Protein AF-0000000084549493 (afdb_homodimer)

Solvent-accessible surface area (backbone atoms only — not comparable to full-atom values): 9930 Å² total; per-residue (Å²): 134,54,73,67,57,51,47,56,57,44,29,56,54,39,52,54,51,36,54,52,39,54,52,49,43,54,50,56,65,46,39,23,41,44,48,67,58,50,51,51,51,39,53,51,53,69,68,60,66,80,60,74,76,75,32,57,52,98,92,40,72,38,57,67,59,48,46,29,54,48,28,22,51,52,32,40,43,52,51,42,52,53,50,50,36,52,20,69,63,50,75,130,132,53,73,66,56,51,46,54,57,44,30,57,55,40,51,54,50,35,53,52,39,52,52,49,42,52,51,56,63,46,39,23,41,45,46,67,59,52,51,51,51,40,54,51,53,70,67,61,65,80,62,73,77,76,32,57,51,97,94,40,73,39,59,66,60,48,46,29,53,48,29,21,52,50,32,40,43,52,50,41,53,51,50,49,36,51,20,68,63,50,74,129

Foldseek 3Di:
DDPVVVVVVVVVVVVVVVVVVVVVVVVDVVPDDDLVNLVVQLVVLVVPDDDQVVQQDPVGGPPVVSVVVRVVSVVSNVVSVVVSCVNVVNDD/DDPVVVVVVVVVVVVVVVVVVVVVVVVDVVPDDDLVNLVVQLVVLVVPDDDQVVQQDPVGGPPVVSVVVRVVSVVSNVVSVVVSCVNVVNDD

Secondary structure (DSSP, 8-state):
--HHHHHHHHHHHHHHHHHHHHHHHHHHHHSEEEHHHHHHHHHHHHH----GGGGEETTEE-HHHHHHHHHHHHHHHHHHHHHHHHHTT---/--HHHHHHHHHHHHHHHHHHHHHHHHHHHHSEEEHHHHHHHHHHHHH----GGGGEETTEE-HHHHHHHHHHHHHHHHHHHHHHHHHTT---

Organism: NCBI:txid1508404

Structure (mmCIF, N/CA/C/O backbone):
data_AF-0000000084549493-model_v1
#
loop_
_entity.id
_entity.type
_entity.pdbx_description
1 polymer 'Uncharacterized protein'
#
loop_
_atom_site.group_PDB
_atom_site.id
_atom_site.type_symbol
_atom_site.label_atom_id
_atom_site.label_alt_id
_atom_site.label_comp_id
_atom_site.label_asym_id
_atom_site.label_entity_id
_atom_site.label_seq_id
_atom_site.pdbx_PDB_ins_code
_atom_site.Cartn_x
_atom_site.Cartn_y
_atom_site.Cartn_z
_atom_site.occupancy
_atom_site.B_iso_or_equiv
_atom_site.auth_seq_id
_atom_site.auth_comp_id
_atom_site.auth_asym_id
_atom_site.auth_atom_id
_atom_site.pdbx_PDB_model_num
ATOM 1 N N . MET A 1 1 ? -3.24 39.656 32.5 1 78.38 1 MET A N 1
ATOM 2 C CA . MET A 1 1 ? -2.912 39.531 31.078 1 78.38 1 MET A CA 1
ATOM 3 C C . MET A 1 1 ? -4.09 39.969 30.219 1 78.38 1 MET A C 1
ATOM 5 O O . MET A 1 1 ? -5.227 39.562 30.453 1 78.38 1 MET A O 1
ATOM 9 N N . THR A 1 2 ? -3.785 40.938 29.297 1 89.62 2 THR A N 1
ATOM 10 C CA . THR A 1 2 ? -4.832 41.438 28.422 1 89.62 2 THR A CA 1
ATOM 11 C C . THR A 1 2 ? -5.113 40.438 27.297 1 89.62 2 THR A C 1
ATOM 13 O O . THR A 1 2 ? -4.367 39.469 27.125 1 89.62 2 THR A O 1
ATOM 16 N N . LYS A 1 3 ? -6.219 40.531 26.703 1 86.81 3 LYS A N 1
ATOM 17 C CA . LYS A 1 3 ? -6.574 39.719 25.562 1 86.81 3 LYS A CA 1
ATOM 18 C C . LYS A 1 3 ? -5.504 39.781 24.484 1 86.81 3 LYS A C 1
ATOM 20 O O . LYS A 1 3 ? -5.176 38.75 23.859 1 86.81 3 LYS A O 1
ATOM 25 N N . GLU A 1 4 ? -4.992 40.938 24.25 1 87 4 GLU A N 1
ATOM 26 C CA . GLU A 1 4 ? -3.959 41.156 23.234 1 87 4 GLU A CA 1
ATOM 27 C C . GLU A 1 4 ? -2.678 40.406 23.594 1 87 4 GLU A C 1
ATOM 29 O O . GLU A 1 4 ? -2.062 39.781 22.734 1 87 4 GLU A O 1
ATOM 34 N N . GLN A 1 5 ? -2.287 40.438 24.844 1 86.12 5 GLN A N 1
ATOM 35 C CA . GLN A 1 5 ? -1.11 39.719 25.312 1 86.12 5 GLN A CA 1
ATOM 36 C C . GLN A 1 5 ? -1.279 38.219 25.141 1 86.12 5 GLN A C 1
ATOM 38 O O . GLN A 1 5 ? -0.328 37.5 24.797 1 86.12 5 GLN A O 1
ATOM 43 N N . ILE A 1 6 ? -2.447 37.719 25.375 1 87.5 6 ILE A N 1
ATOM 44 C CA . ILE A 1 6 ? -2.756 36.312 25.219 1 87.5 6 ILE A CA 1
ATOM 45 C C . ILE A 1 6 ? -2.611 35.906 23.75 1 87.5 6 ILE A C 1
ATOM 47 O O . ILE A 1 6 ? -2.025 34.875 23.438 1 87.5 6 ILE A O 1
ATOM 51 N N . ILE A 1 7 ? -3.076 36.75 22.859 1 90.31 7 ILE A N 1
ATOM 52 C CA . ILE A 1 7 ? -3.023 36.469 21.422 1 90.31 7 ILE A CA 1
ATOM 53 C C . ILE A 1 7 ? -1.569 36.469 20.953 1 90.31 7 ILE A C 1
ATOM 55 O O . ILE A 1 7 ? -1.178 35.625 20.141 1 90.31 7 ILE A O 1
ATOM 59 N N . ILE A 1 8 ? -0.845 37.344 21.469 1 86.69 8 ILE A N 1
ATOM 60 C CA . ILE A 1 8 ? 0.554 37.438 21.078 1 86.69 8 ILE A CA 1
ATOM 61 C C . ILE A 1 8 ? 1.307 36.188 21.5 1 86.69 8 ILE A C 1
ATOM 63 O O . ILE A 1 8 ? 2.098 35.625 20.734 1 86.69 8 ILE A O 1
ATOM 67 N N . ARG A 1 9 ? 1.091 35.75 22.703 1 86.06 9 ARG A N 1
ATOM 68 C CA . ARG A 1 9 ? 1.723 34.5 23.188 1 86.06 9 ARG A CA 1
ATOM 69 C C . ARG A 1 9 ? 1.243 33.312 22.406 1 86.06 9 ARG A C 1
ATOM 71 O O . ARG A 1 9 ? 2.037 32.406 22.078 1 86.06 9 ARG A O 1
ATOM 78 N N . ASP A 1 10 ? -0.01 33.344 22.047 1 91.19 10 ASP A N 1
ATOM 79 C CA . ASP A 1 10 ? -0.601 32.219 21.328 1 91.19 10 ASP A CA 1
ATOM 80 C C . ASP A 1 10 ? -0.111 32.156 19.891 1 91.19 10 ASP A C 1
ATOM 82 O O . ASP A 1 10 ? -0.039 31.078 19.297 1 91.19 10 ASP A O 1
ATOM 86 N N . HIS A 1 11 ? 0.184 33.312 19.406 1 91.06 11 HIS A N 1
ATOM 87 C CA . HIS A 1 11 ? 0.664 33.406 18.016 1 91.06 11 HIS A CA 1
ATOM 88 C C . HIS A 1 11 ? 1.938 32.562 17.844 1 91.06 11 HIS A C 1
ATOM 90 O O . HIS A 1 11 ? 2.07 31.828 16.875 1 91.06 11 HIS A O 1
ATOM 96 N N . LYS A 1 12 ? 2.818 32.812 18.781 1 86.75 12 LYS A N 1
ATOM 97 C CA . LYS A 1 12 ? 4.062 32.031 18.719 1 86.75 12 LYS A CA 1
ATOM 98 C C . LYS A 1 12 ? 3.787 30.547 18.797 1 86.75 12 LYS A C 1
ATOM 100 O O . LYS A 1 12 ? 4.344 29.766 18.016 1 86.75 12 LYS A O 1
ATOM 105 N N . PHE A 1 13 ? 2.992 30.188 19.734 1 90.44 13 PHE A N 1
ATOM 106 C CA . PHE A 1 13 ? 2.615 28.781 19.922 1 90.44 13 PHE A CA 1
ATOM 107 C C . PHE A 1 13 ? 1.99 28.219 18.656 1 90.44 13 PHE A C 1
ATOM 109 O O . PHE A 1 13 ? 2.361 27.125 18.219 1 90.44 13 PHE A O 1
ATOM 116 N N . LYS A 1 14 ? 1.129 28.953 18.031 1 91.5 14 LYS A N 1
ATOM 117 C CA . LYS A 1 14 ? 0.45 28.516 16.812 1 91.5 14 LYS A CA 1
ATOM 118 C C . LYS A 1 14 ? 1.43 28.406 15.641 1 91.5 14 LYS A C 1
ATOM 120 O O . LYS A 1 14 ? 1.331 27.484 14.828 1 91.5 14 LYS A O 1
ATOM 125 N N . SER A 1 15 ? 2.314 29.312 15.625 1 90.81 15 SER A N 1
ATOM 126 C CA . SER A 1 15 ? 3.338 29.266 14.586 1 90.81 15 SER A CA 1
ATOM 127 C C . SER A 1 15 ? 4.168 28 14.688 1 90.81 15 SER A C 1
ATOM 129 O O . SER A 1 15 ? 4.418 27.328 13.672 1 90.81 15 SER A O 1
ATOM 131 N N . ASP A 1 16 ? 4.504 27.562 15.852 1 92.38 16 ASP A N 1
ATOM 132 C CA . ASP A 1 16 ? 5.289 26.359 16.078 1 92.38 16 ASP A CA 1
ATOM 133 C C . ASP A 1 16 ? 4.484 25.109 15.742 1 92.38 16 ASP A C 1
ATOM 135 O O . ASP A 1 16 ? 5 24.188 15.109 1 92.38 16 ASP A O 1
ATOM 139 N N . LYS A 1 17 ? 3.281 25.188 16.156 1 94.19 17 LYS A N 1
ATOM 140 C CA . LYS A 1 17 ? 2.412 24.047 15.883 1 94.19 17 LYS A CA 1
ATOM 141 C C . LY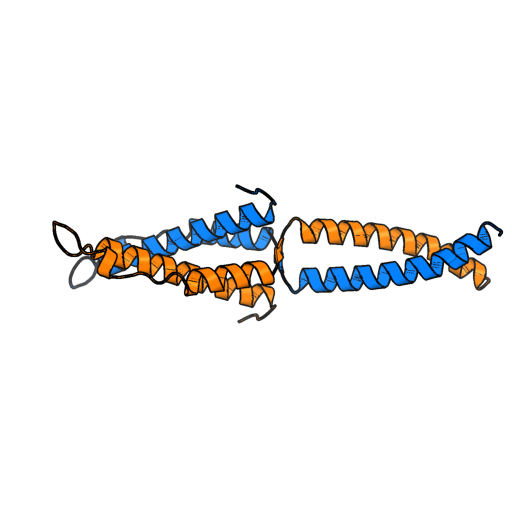S A 1 17 ? 2.176 23.875 14.383 1 94.19 17 LYS A C 1
ATOM 143 O O . LYS A 1 17 ? 2.131 22.766 13.875 1 94.19 17 LYS A O 1
ATOM 148 N N . LEU A 1 18 ? 2.023 24.953 13.703 1 95.31 18 LEU A N 1
ATOM 149 C CA . LEU A 1 18 ? 1.812 24.906 12.266 1 95.31 18 LEU A CA 1
ATOM 150 C C . LEU A 1 18 ? 3.04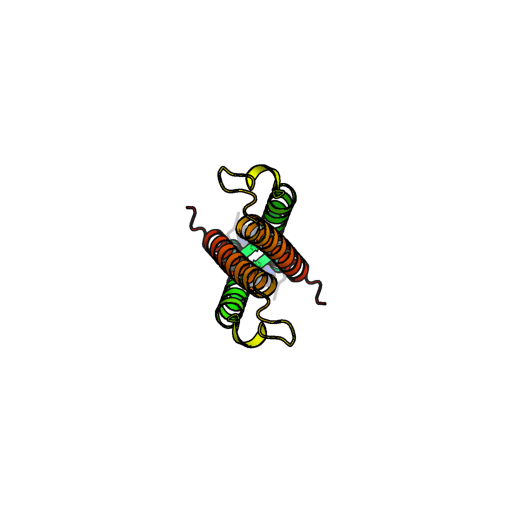7 24.375 11.547 1 95.31 18 LEU A C 1
ATOM 152 O O . LEU A 1 18 ? 2.934 23.562 10.625 1 95.31 18 LEU A O 1
ATOM 156 N N . LYS A 1 19 ? 4.18 24.781 11.953 1 94.94 19 LYS A N 1
ATOM 157 C CA . LYS A 1 19 ? 5.422 24.281 11.375 1 94.94 19 LYS A CA 1
ATOM 158 C C . LYS A 1 19 ? 5.531 22.766 11.547 1 94.94 19 LYS A C 1
ATOM 160 O O . LYS A 1 19 ? 5.855 22.047 10.602 1 94.94 19 LYS A O 1
ATOM 165 N N . LYS A 1 20 ? 5.195 22.234 12.703 1 95.44 20 LYS A N 1
ATOM 166 C CA . LYS A 1 20 ? 5.242 20.812 12.984 1 95.44 20 LYS A CA 1
ATOM 167 C C . LYS A 1 20 ? 4.219 20.047 12.141 1 95.44 20 LYS A C 1
ATOM 169 O O . LYS A 1 20 ? 4.52 18.984 11.609 1 95.44 20 LYS A O 1
ATOM 174 N N . ALA A 1 21 ? 3.084 20.656 12.008 1 96 21 ALA A N 1
ATOM 175 C CA . ALA A 1 21 ? 2.027 20.031 11.219 1 96 21 ALA A CA 1
ATOM 176 C C . ALA A 1 21 ? 2.434 19.922 9.75 1 96 21 ALA A C 1
ATOM 178 O O . ALA A 1 21 ? 2.203 18.891 9.109 1 96 21 ALA A O 1
ATOM 179 N N . LYS A 1 22 ? 3.035 20.938 9.258 1 94.25 22 LYS A N 1
ATOM 180 C CA . LYS A 1 22 ? 3.486 20.922 7.871 1 94.25 22 LYS A CA 1
ATOM 181 C C . LYS A 1 22 ? 4.551 19.859 7.645 1 94.25 22 LYS A C 1
ATOM 183 O O . LYS A 1 22 ? 4.547 19.172 6.617 1 94.25 22 LYS A O 1
ATOM 188 N N . ARG A 1 23 ? 5.41 19.703 8.602 1 94.31 23 ARG A N 1
ATOM 189 C CA . ARG A 1 23 ? 6.43 18.656 8.516 1 94.31 23 ARG A CA 1
ATOM 190 C C . ARG A 1 23 ? 5.801 17.266 8.531 1 94.31 23 ARG A C 1
ATOM 192 O O . ARG A 1 23 ? 6.207 16.391 7.766 1 94.31 23 ARG A O 1
ATOM 199 N N . GLU A 1 24 ? 4.824 17.188 9.398 1 92.31 24 GLU A N 1
ATOM 200 C CA . GLU A 1 24 ? 4.125 15.906 9.508 1 92.31 24 GLU A CA 1
ATOM 201 C C . GLU A 1 24 ? 3.391 15.562 8.211 1 92.31 24 GLU A C 1
ATOM 203 O O . GLU A 1 24 ? 3.43 14.422 7.754 1 92.31 24 GLU A O 1
ATOM 208 N N . ILE A 1 25 ? 2.797 16.5 7.637 1 90.81 25 ILE A N 1
ATOM 209 C CA . ILE A 1 25 ? 2.092 16.328 6.371 1 90.81 25 ILE A CA 1
ATOM 210 C C . ILE A 1 25 ? 3.078 15.883 5.293 1 90.81 25 ILE A C 1
ATOM 212 O O . ILE A 1 25 ? 2.812 14.938 4.547 1 90.81 25 ILE A O 1
ATOM 216 N N . LYS A 1 26 ? 4.211 16.5 5.254 1 88.88 26 LYS A N 1
ATOM 217 C CA . LYS A 1 26 ? 5.234 16.141 4.273 1 88.88 26 LYS A CA 1
ATOM 218 C C . LYS A 1 26 ? 5.711 14.711 4.469 1 88.88 26 LYS A C 1
ATOM 220 O O . LYS A 1 26 ? 5.863 13.961 3.5 1 88.88 26 LYS A O 1
ATOM 225 N N . ARG A 1 27 ? 5.887 14.297 5.672 1 86.25 27 ARG A N 1
ATOM 226 C CA . ARG A 1 27 ? 6.332 12.945 5.996 1 86.25 27 ARG A CA 1
ATOM 227 C C . ARG A 1 27 ? 5.293 11.914 5.574 1 86.25 27 ARG A C 1
ATOM 229 O O . ARG A 1 27 ? 5.629 10.906 4.945 1 86.25 27 ARG A O 1
ATOM 236 N N . LEU A 1 28 ? 4.043 12.227 5.859 1 84.5 28 LEU A N 1
ATOM 237 C CA . LEU A 1 28 ? 2.955 11.305 5.555 1 84.5 28 LEU A CA 1
ATOM 238 C C . LEU A 1 28 ? 2.771 11.156 4.047 1 84.5 28 LEU A C 1
ATOM 240 O O . LEU A 1 28 ? 2.43 10.078 3.559 1 84.5 28 LEU A O 1
ATOM 244 N N . ARG A 1 29 ? 3.068 12.195 3.346 1 82.25 29 ARG A N 1
ATOM 245 C CA . ARG A 1 29 ? 2.922 12.156 1.895 1 82.25 29 ARG A CA 1
ATOM 246 C C . ARG A 1 29 ? 4.055 11.367 1.251 1 82.25 29 ARG A C 1
ATOM 248 O O . ARG A 1 29 ? 3.875 10.773 0.182 1 82.25 29 ARG A O 1
ATOM 255 N N . LYS A 1 30 ? 5.203 11.328 1.831 1 83.25 30 LYS A N 1
ATOM 256 C CA . LYS A 1 30 ? 6.355 10.656 1.24 1 83.25 30 LYS A CA 1
ATOM 257 C C . LYS A 1 30 ? 6.461 9.211 1.732 1 83.25 30 LYS A C 1
ATOM 259 O O . LYS A 1 30 ? 7.031 8.359 1.051 1 83.25 30 LYS A O 1
ATOM 264 N N . GLY A 1 31 ? 5.828 8.812 2.703 1 82.5 31 GLY A N 1
ATOM 265 C CA . GLY A 1 31 ? 6.062 7.52 3.316 1 82.5 31 GLY A CA 1
ATOM 266 C C . GLY A 1 31 ? 4.816 6.652 3.373 1 82.5 31 GLY A C 1
ATOM 267 O O . GLY A 1 31 ? 4.656 5.852 4.297 1 82.5 31 GLY A O 1
ATOM 268 N N . ALA A 1 32 ? 4.004 6.891 2.293 1 87.75 32 ALA A N 1
ATOM 269 C CA . ALA A 1 32 ? 2.764 6.121 2.346 1 87.75 32 ALA A CA 1
ATOM 270 C C . ALA A 1 32 ? 2.186 5.91 0.949 1 87.75 32 ALA A C 1
ATOM 272 O O . ALA A 1 32 ? 2.549 6.621 0.008 1 87.75 32 ALA A O 1
ATOM 273 N N . ILE A 1 33 ? 1.423 4.934 0.832 1 90.94 33 ILE A N 1
ATOM 274 C CA . ILE A 1 33 ? 0.603 4.73 -0.357 1 90.94 33 ILE A CA 1
ATOM 275 C C . ILE A 1 33 ? -0.856 5.051 -0.04 1 90.94 33 ILE A C 1
ATOM 277 O O . ILE A 1 33 ? -1.412 4.543 0.936 1 90.94 33 ILE A O 1
ATOM 281 N N . ASN A 1 34 ? -1.351 5.977 -0.853 1 88.31 34 ASN A N 1
ATOM 282 C CA . ASN A 1 34 ? -2.73 6.375 -0.595 1 88.31 34 ASN A CA 1
ATOM 283 C C . ASN A 1 34 ? -3.723 5.336 -1.108 1 88.31 34 ASN A C 1
ATOM 285 O O . ASN A 1 34 ? -3.408 4.57 -2.021 1 88.31 34 ASN A O 1
ATOM 289 N N . LEU A 1 35 ? -4.875 5.336 -0.546 1 90.31 35 LEU A N 1
ATOM 290 C CA . LEU A 1 35 ? -5.953 4.406 -0.863 1 90.31 35 LEU A CA 1
AT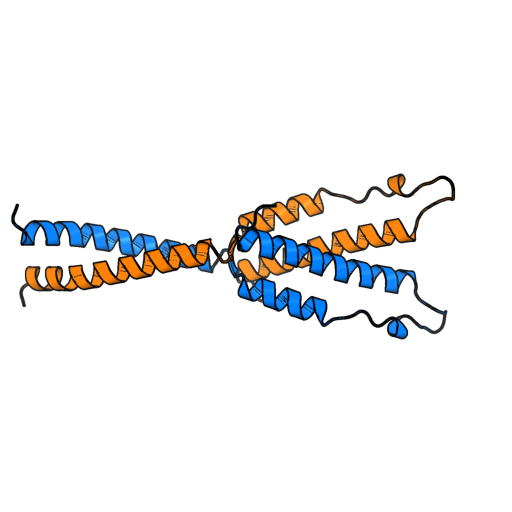OM 291 C C . LEU A 1 35 ? -6.285 4.445 -2.352 1 90.31 35 LEU A C 1
ATOM 293 O O . LEU A 1 35 ? -6.531 3.404 -2.965 1 90.31 35 LEU A O 1
ATOM 297 N N . GLY A 1 36 ? -6.289 5.633 -2.91 1 89.75 36 GLY A N 1
ATOM 298 C CA . GLY A 1 36 ? -6.605 5.758 -4.324 1 89.75 36 GLY A CA 1
ATOM 299 C C . GLY A 1 36 ? -5.656 4.984 -5.219 1 89.75 36 GLY A C 1
ATOM 300 O O . GLY A 1 36 ? -6.078 4.379 -6.207 1 89.75 36 GLY A O 1
ATOM 301 N N . VAL A 1 37 ? -4.387 4.992 -4.867 1 90.56 37 VAL A N 1
ATOM 302 C CA . VAL A 1 37 ? -3.377 4.273 -5.641 1 90.56 37 VAL A CA 1
ATOM 303 C C . VAL A 1 37 ? -3.619 2.77 -5.535 1 90.56 37 VAL A C 1
ATOM 305 O O . VAL A 1 37 ? -3.555 2.053 -6.539 1 90.56 37 VAL A O 1
ATOM 308 N N . LEU A 1 38 ? -3.855 2.322 -4.332 1 95.06 38 LEU A N 1
ATOM 309 C CA . LEU A 1 38 ? -4.145 0.91 -4.109 1 95.06 38 LEU A CA 1
ATOM 310 C C . LEU A 1 38 ? -5.379 0.477 -4.895 1 95.06 38 LEU A C 1
ATOM 312 O O . LEU A 1 38 ? -5.371 -0.576 -5.535 1 95.06 38 LEU A O 1
ATOM 316 N N . GLU A 1 39 ? -6.41 1.283 -4.863 1 95.88 39 GLU A N 1
ATOM 317 C CA . GLU A 1 39 ? -7.652 0.974 -5.562 1 95.88 39 GLU A CA 1
ATOM 318 C C . GLU A 1 39 ? -7.441 0.952 -7.074 1 95.88 39 GLU A C 1
ATOM 320 O O . GLU A 1 39 ? -8 0.103 -7.773 1 95.88 39 GLU A O 1
ATOM 325 N N . ASP A 1 40 ? -6.684 1.856 -7.57 1 95.88 40 ASP A N 1
ATOM 326 C CA . ASP A 1 40 ? -6.355 1.869 -8.992 1 95.88 40 ASP A CA 1
ATOM 327 C C . ASP A 1 40 ? -5.574 0.618 -9.391 1 95.88 40 ASP A C 1
ATOM 329 O O . ASP A 1 40 ? -5.832 0.022 -10.438 1 95.88 40 ASP A O 1
ATOM 333 N N . SER A 1 41 ? -4.59 0.211 -8.617 1 95.81 41 SER A N 1
ATOM 334 C CA . SER A 1 41 ? -3.824 -1.007 -8.859 1 95.81 41 SER A CA 1
ATOM 335 C C . SER A 1 41 ? -4.73 -2.232 -8.891 1 95.81 41 SER A C 1
ATOM 337 O O . SER A 1 41 ? -4.59 -3.09 -9.766 1 95.81 41 SER A O 1
ATOM 339 N N . LEU A 1 42 ? -5.648 -2.279 -7.926 1 97.88 42 LEU A N 1
ATOM 340 C CA . LEU A 1 42 ? -6.586 -3.398 -7.871 1 97.88 42 LEU A CA 1
ATOM 341 C C . LEU A 1 42 ? -7.438 -3.461 -9.133 1 97.88 42 LEU A C 1
ATOM 343 O O . LEU A 1 42 ? -7.641 -4.539 -9.695 1 97.88 42 LEU A O 1
ATOM 347 N N . ARG A 1 43 ? -7.961 -2.346 -9.547 1 97.75 43 ARG A N 1
ATOM 348 C CA . ARG A 1 43 ? -8.758 -2.287 -10.766 1 97.75 43 ARG A CA 1
ATOM 349 C C . ARG A 1 43 ? -7.969 -2.801 -11.969 1 97.75 43 ARG A C 1
ATOM 351 O O . ARG A 1 43 ? -8.492 -3.559 -12.781 1 97.75 43 ARG A O 1
ATOM 358 N N . ARG A 1 44 ? -6.719 -2.402 -12.078 1 96.56 44 ARG A N 1
ATOM 359 C CA . ARG A 1 44 ? -5.863 -2.832 -13.18 1 96.56 44 ARG A CA 1
ATOM 360 C C . ARG A 1 44 ? -5.641 -4.34 -13.141 1 96.56 44 ARG A C 1
A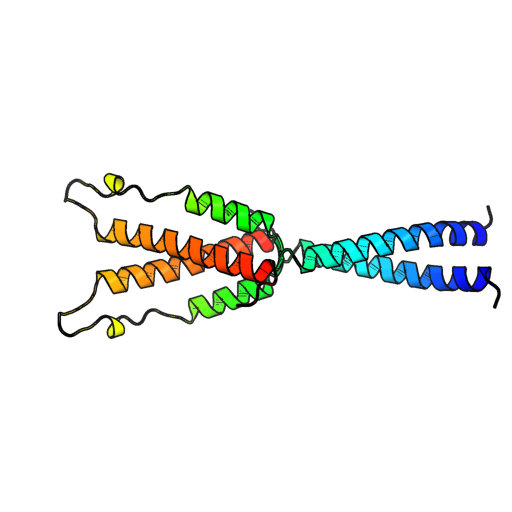TOM 362 O O . ARG A 1 44 ? -5.727 -5.012 -14.172 1 96.56 44 ARG A O 1
ATOM 369 N N . GLU A 1 45 ? -5.34 -4.816 -11.906 1 97 45 GLU A N 1
ATOM 370 C CA . GLU A 1 45 ? -5.121 -6.25 -11.773 1 97 45 GLU A CA 1
ATOM 371 C C . GLU A 1 45 ? -6.371 -7.039 -12.164 1 97 45 GLU A C 1
ATOM 373 O O . GLU A 1 45 ? -6.277 -8.07 -12.828 1 97 45 GLU A O 1
ATOM 378 N N . ARG A 1 46 ? -7.531 -6.598 -11.758 1 97.5 46 ARG A N 1
ATOM 379 C CA . ARG A 1 46 ? -8.781 -7.281 -12.047 1 97.5 46 ARG A CA 1
ATOM 380 C C . ARG A 1 46 ? -9.086 -7.262 -13.539 1 97.5 46 ARG A C 1
ATOM 382 O O . ARG A 1 46 ? -9.68 -8.203 -14.07 1 97.5 46 ARG A O 1
ATOM 389 N N . ALA A 1 47 ? -8.656 -6.234 -14.188 1 96.19 47 ALA A N 1
ATOM 390 C CA . ALA A 1 47 ? -8.914 -6.078 -15.617 1 96.19 47 ALA A CA 1
ATOM 391 C C . ALA A 1 47 ? -7.977 -6.961 -16.438 1 96.19 47 ALA A C 1
ATOM 393 O O . ALA A 1 47 ? -8.289 -7.316 -17.578 1 96.19 47 ALA A O 1
ATOM 394 N N . ASN A 1 48 ? -6.781 -7.242 -15.836 1 92.62 48 ASN A N 1
ATOM 395 C CA . ASN A 1 48 ? -5.777 -8.031 -16.547 1 92.62 48 ASN A CA 1
ATOM 396 C C . ASN A 1 48 ? -6.02 -9.523 -16.391 1 92.62 48 ASN A C 1
ATOM 398 O O . ASN A 1 48 ? -5.234 -10.219 -15.734 1 92.62 48 ASN A O 1
ATOM 402 N N . LYS A 1 49 ? -7.02 -10.023 -17.109 1 93.44 49 LYS A N 1
ATOM 403 C CA . LYS A 1 49 ? -7.363 -11.438 -17.031 1 93.44 49 LYS A CA 1
ATOM 404 C C . LYS A 1 49 ? -6.359 -12.289 -17.797 1 93.44 49 LYS A C 1
ATOM 406 O O . LYS A 1 49 ? -5.84 -11.859 -18.828 1 93.44 49 LYS A O 1
ATOM 411 N N . VAL A 1 50 ? -6.133 -13.406 -17.188 1 94.38 50 VAL A N 1
ATOM 412 C CA . VAL A 1 50 ? -5.285 -14.367 -17.891 1 94.38 50 VAL A CA 1
ATOM 413 C C . VAL A 1 50 ? -6.078 -15.031 -19.016 1 94.38 50 VAL A C 1
ATOM 415 O O . VAL A 1 50 ? -7.125 -15.633 -18.766 1 94.38 50 VAL A O 1
ATOM 418 N N . ASP A 1 51 ? -5.527 -14.844 -20.234 1 94 51 ASP A N 1
ATOM 419 C CA . ASP A 1 51 ? -6.141 -15.484 -21.391 1 94 51 ASP A CA 1
ATOM 420 C C . ASP A 1 51 ? -5.555 -16.875 -21.625 1 94 51 ASP A C 1
ATOM 422 O O . ASP A 1 51 ? -4.422 -17.016 -22.094 1 94 51 ASP A O 1
ATOM 426 N N . GLY A 1 52 ? -6.316 -17.875 -21.359 1 91.44 52 GLY A N 1
ATOM 427 C CA . GLY A 1 52 ? -5.871 -19.25 -21.5 1 91.44 52 GLY A CA 1
ATOM 428 C C . GLY A 1 52 ? -5.391 -19.594 -22.891 1 91.44 52 GLY A C 1
ATOM 429 O O . GLY A 1 52 ? -4.602 -20.516 -23.078 1 91.44 52 GLY A O 1
ATOM 430 N N . ARG A 1 53 ? -5.871 -18.859 -23.969 1 92.38 53 ARG A N 1
ATOM 431 C CA . ARG A 1 53 ? -5.52 -19.125 -25.359 1 92.38 53 ARG A CA 1
ATOM 432 C C . ARG A 1 53 ? -4.043 -18.844 -25.609 1 92.38 53 ARG A C 1
ATOM 434 O O . ARG A 1 53 ? -3.453 -19.406 -26.547 1 92.38 53 ARG A O 1
ATOM 441 N N . MET A 1 54 ? -3.461 -18.031 -24.656 1 92.81 54 MET A N 1
ATOM 442 C CA . MET A 1 54 ? -2.072 -17.609 -24.844 1 92.81 54 MET A CA 1
ATOM 443 C C . MET A 1 54 ? -1.112 -18.719 -24.406 1 92.81 54 MET A C 1
ATOM 445 O O . MET A 1 54 ? 0.097 -18.609 -24.625 1 92.81 54 MET A O 1
ATOM 449 N N . TYR A 1 55 ? -1.692 -19.844 -23.922 1 94.25 55 TYR A N 1
ATOM 450 C CA . TYR A 1 55 ? -0.835 -20.875 -23.359 1 94.25 55 TYR A CA 1
ATOM 451 C C . TYR A 1 55 ? -0.824 -22.109 -24.266 1 94.25 55 TYR A C 1
ATOM 453 O O . TYR A 1 55 ? -0.262 -23.141 -23.891 1 94.25 55 TYR A O 1
ATOM 461 N N . TYR A 1 56 ? -1.461 -21.891 -25.406 1 92.88 56 TYR A N 1
ATOM 462 C CA . TYR A 1 56 ? -1.353 -22.922 -26.438 1 92.88 56 TYR A CA 1
ATOM 463 C C . TYR A 1 56 ? -0.15 -22.672 -27.328 1 92.88 56 TYR A C 1
ATOM 465 O O . TYR A 1 56 ? 0.049 -21.547 -27.812 1 92.88 56 TYR A O 1
ATOM 473 N N . GLY A 1 57 ? 0.765 -23.719 -27.375 1 86.81 57 GLY A N 1
ATOM 474 C CA . GLY A 1 57 ? 1.927 -23.578 -28.234 1 86.81 57 GLY A CA 1
ATOM 475 C C . GLY A 1 57 ? 2.162 -24.797 -29.109 1 86.81 57 GLY A C 1
ATOM 476 O O . GLY A 1 57 ? 1.274 -25.641 -29.266 1 86.81 57 GLY A O 1
ATOM 477 N N . GLN A 1 58 ? 3.305 -24.719 -29.734 1 90.38 58 GLN A N 1
ATOM 478 C CA . GLN A 1 58 ? 3.699 -25.75 -30.688 1 90.38 58 GLN A CA 1
ATOM 479 C C . GLN A 1 58 ? 3.695 -27.141 -30.031 1 90.38 58 GLN A C 1
ATOM 481 O O . GLN A 1 58 ? 3.367 -28.141 -30.688 1 90.38 58 GLN A O 1
ATOM 486 N N . TYR A 1 59 ? 4.066 -27.234 -28.766 1 91.19 59 TYR A N 1
ATOM 487 C CA . TYR A 1 59 ? 4.219 -28.516 -28.062 1 91.19 59 TYR A CA 1
ATOM 488 C C . TYR A 1 59 ? 3.018 -28.781 -27.172 1 91.19 59 TYR A C 1
ATOM 490 O O . TYR A 1 59 ? 3.084 -29.641 -26.281 1 91.19 59 TYR A O 1
ATOM 498 N N . GLY A 1 60 ? 1.927 -28.016 -27.297 1 91.75 60 GLY A N 1
ATOM 499 C CA . GLY A 1 60 ? 0.723 -28.234 -26.516 1 91.75 60 GLY A CA 1
ATOM 500 C C . GLY A 1 60 ? 0.423 -27.125 -25.547 1 91.75 60 GLY A C 1
ATOM 501 O O . GLY A 1 60 ? 0.919 -26 -25.703 1 91.75 60 GLY A O 1
ATOM 502 N N . TYR A 1 61 ? -0.462 -27.516 -24.688 1 93.06 61 TYR A N 1
ATOM 503 C CA . TYR A 1 61 ? -0.912 -26.547 -23.703 1 93.06 61 TYR A CA 1
ATOM 504 C C . TYR A 1 61 ? 0.074 -26.453 -22.547 1 93.06 61 TYR A C 1
ATOM 506 O O . TYR A 1 61 ? 0.47 -27.469 -21.969 1 93.06 61 TYR A O 1
ATOM 514 N N . ASP A 1 62 ? 0.577 -25.203 -22.219 1 93.94 62 ASP A N 1
ATOM 515 C CA . ASP A 1 62 ? 1.45 -24.953 -21.078 1 93.94 62 ASP A CA 1
ATOM 516 C C . ASP A 1 62 ? 0.641 -24.781 -19.797 1 93.94 62 ASP A C 1
ATOM 518 O O . ASP A 1 62 ? 0.447 -23.672 -19.312 1 93.94 62 ASP A O 1
ATOM 522 N N . ASP A 1 63 ? 0.291 -25.891 -19.266 1 92.31 63 ASP A N 1
ATOM 523 C CA . ASP A 1 63 ? -0.54 -25.891 -18.062 1 92.31 63 ASP A CA 1
ATOM 524 C C . ASP A 1 63 ? 0.161 -25.188 -16.906 1 92.31 63 ASP A C 1
ATOM 526 O O . ASP A 1 63 ? -0.461 -24.422 -16.188 1 92.31 63 ASP A O 1
ATOM 530 N N . ASN A 1 64 ? 1.413 -25.5 -16.844 1 92.69 64 ASN A N 1
ATOM 531 C CA . ASN A 1 64 ? 2.174 -24.922 -15.742 1 92.69 64 ASN A CA 1
ATOM 532 C C . ASN A 1 64 ? 2.248 -23.391 -15.859 1 92.69 64 ASN A C 1
ATOM 534 O O . ASN A 1 64 ? 2.105 -22.688 -14.867 1 92.69 64 ASN A O 1
ATOM 538 N N . GLY A 1 65 ? 2.467 -22.938 -17.078 1 95.12 65 GLY A N 1
ATOM 539 C CA . GLY A 1 65 ? 2.486 -21.5 -17.297 1 95.12 65 GLY A CA 1
ATOM 540 C C . GLY A 1 65 ? 1.167 -20.828 -16.984 1 95.12 65 GLY A C 1
ATOM 541 O O . GLY A 1 65 ? 1.143 -19.766 -16.344 1 95.12 65 GLY A O 1
ATOM 542 N N . TYR A 1 66 ? 0.116 -21.469 -17.469 1 95.88 66 TYR A N 1
ATOM 543 C CA . TYR A 1 66 ? -1.216 -20.938 -17.203 1 95.88 66 TYR A CA 1
ATOM 544 C C . TYR A 1 66 ? -1.506 -20.891 -15.711 1 95.88 66 TYR A C 1
ATOM 546 O O . TYR A 1 66 ? -1.964 -19.875 -15.188 1 95.88 66 TYR A O 1
ATOM 554 N N . ILE A 1 67 ? -1.221 -21.938 -14.992 1 95 67 ILE A N 1
ATOM 555 C CA . ILE A 1 67 ? -1.462 -22.047 -13.562 1 95 67 ILE A CA 1
ATOM 556 C C . ILE A 1 67 ? -0.669 -20.969 -12.82 1 95 67 ILE A C 1
ATOM 558 O O . ILE A 1 67 ? -1.194 -20.312 -11.914 1 95 67 ILE A O 1
ATOM 562 N N . ARG A 1 68 ? 0.494 -20.781 -13.227 1 97 68 ARG A N 1
ATOM 563 C CA . ARG A 1 68 ? 1.367 -19.797 -12.602 1 97 68 ARG A CA 1
ATOM 564 C C . ARG A 1 68 ? 0.805 -18.375 -12.758 1 97 68 ARG A C 1
ATOM 566 O O . ARG A 1 68 ? 0.7 -17.641 -11.781 1 97 68 ARG A O 1
ATOM 573 N N . ASP A 1 69 ? 0.459 -18.078 -13.891 1 96.75 69 ASP A N 1
ATOM 574 C CA . ASP A 1 69 ? 0.005 -16.719 -14.156 1 96.75 69 ASP A CA 1
ATOM 575 C C . ASP A 1 69 ? -1.337 -16.438 -13.477 1 96.75 69 ASP A C 1
ATOM 577 O O . ASP A 1 69 ? -1.574 -15.344 -12.977 1 96.75 69 ASP A O 1
ATOM 581 N N . GLU A 1 70 ? -2.178 -17.438 -13.508 1 96.75 70 GLU A N 1
ATOM 582 C CA . GLU A 1 70 ? -3.451 -17.297 -12.805 1 96.75 70 GLU A CA 1
ATOM 583 C C . GLU A 1 70 ? -3.238 -17.125 -11.305 1 96.75 70 GLU A C 1
ATOM 585 O O . GLU A 1 70 ? -3.855 -16.266 -10.68 1 96.75 70 GLU A O 1
ATOM 590 N N . ALA A 1 71 ? -2.416 -17.906 -10.773 1 97.38 71 ALA A N 1
ATOM 591 C CA . ALA A 1 71 ? -2.111 -17.812 -9.352 1 97.38 71 ALA A CA 1
ATOM 592 C C . ALA A 1 71 ? -1.504 -16.469 -8.992 1 97.38 71 ALA A C 1
ATOM 594 O O . ALA A 1 71 ? -1.832 -15.883 -7.957 1 97.38 71 ALA A O 1
ATOM 595 N N . ARG A 1 72 ? -0.61 -16.016 -9.805 1 98.12 72 ARG A N 1
ATOM 596 C CA . ARG A 1 72 ? 0.019 -14.711 -9.594 1 98.12 72 ARG A CA 1
ATOM 597 C C . ARG A 1 72 ? -1.021 -13.602 -9.562 1 98.12 72 ARG A C 1
ATOM 599 O O . ARG A 1 72 ? -1.023 -12.773 -8.648 1 98.12 72 ARG A O 1
ATOM 606 N N . ARG A 1 73 ? -1.82 -13.625 -10.523 1 97.81 73 ARG A N 1
ATOM 607 C CA . ARG A 1 73 ? -2.865 -12.609 -10.602 1 97.81 73 ARG A CA 1
ATOM 608 C C . ARG A 1 73 ? -3.764 -12.648 -9.375 1 97.81 73 ARG A C 1
ATOM 610 O O . ARG A 1 73 ? -4.047 -11.609 -8.773 1 97.81 73 ARG A O 1
ATOM 617 N N . GLU A 1 74 ? -4.211 -13.781 -9.047 1 97.75 74 GLU A N 1
ATOM 618 C CA . GLU A 1 74 ? -5.102 -13.945 -7.902 1 97.75 74 GLU A CA 1
ATOM 619 C C . GLU A 1 74 ? -4.434 -13.469 -6.613 1 97.75 74 GLU A C 1
ATOM 621 O O . GLU A 1 74 ? -5.062 -12.789 -5.801 1 97.75 74 GLU A O 1
ATOM 626 N N . ALA A 1 75 ? -3.232 -13.812 -6.449 1 98 75 ALA A N 1
ATOM 627 C CA . ALA A 1 75 ? -2.494 -13.43 -5.246 1 98 75 ALA A CA 1
ATOM 628 C C . ALA A 1 75 ? -2.34 -11.914 -5.148 1 98 75 ALA A C 1
ATOM 630 O O . ALA A 1 75 ? -2.455 -11.344 -4.062 1 98 75 ALA A O 1
ATOM 631 N N . ARG A 1 76 ? -2.057 -11.297 -6.293 1 98.19 76 ARG A N 1
ATOM 632 C CA . ARG A 1 76 ? -1.919 -9.844 -6.316 1 98.19 76 ARG A CA 1
ATOM 633 C C . ARG A 1 76 ? -3.238 -9.164 -5.969 1 98.19 76 ARG A C 1
ATOM 635 O O . ARG A 1 76 ? -3.262 -8.203 -5.199 1 98.19 76 ARG A O 1
ATOM 642 N N . ILE A 1 77 ? -4.289 -9.695 -6.449 1 98.5 77 ILE A N 1
ATOM 643 C CA . ILE A 1 77 ? -5.617 -9.164 -6.152 1 98.5 77 ILE A CA 1
ATOM 644 C C . ILE A 1 77 ? -5.91 -9.312 -4.66 1 98.5 77 ILE A C 1
ATOM 646 O O . ILE A 1 77 ? -6.312 -8.352 -4 1 98.5 77 ILE A O 1
ATOM 650 N N . GLU A 1 78 ? -5.711 -10.461 -4.145 1 98.12 78 GLU A N 1
ATOM 651 C CA . GLU A 1 78 ? -5.957 -10.734 -2.73 1 98.12 78 GLU A CA 1
ATOM 652 C C . GLU A 1 78 ? -5.145 -9.797 -1.841 1 98.12 78 GLU A C 1
ATOM 654 O O . GLU A 1 78 ? -5.676 -9.234 -0.877 1 98.12 78 GLU A O 1
ATOM 659 N N . LEU A 1 79 ? -3.875 -9.656 -2.148 1 97.94 79 LEU A N 1
ATOM 660 C CA . LEU A 1 79 ? -3.014 -8.789 -1.347 1 97.94 79 LEU A CA 1
ATOM 661 C C . LEU A 1 79 ? -3.494 -7.348 -1.398 1 97.94 79 LEU A C 1
ATOM 663 O O . LEU A 1 79 ? -3.553 -6.668 -0.368 1 97.94 79 LEU A O 1
ATOM 667 N N . LEU A 1 80 ? -3.824 -6.867 -2.568 1 97.75 80 LEU A N 1
ATOM 668 C CA . LEU A 1 80 ? -4.312 -5.5 -2.715 1 97.75 80 LEU A CA 1
ATOM 669 C C . LEU A 1 80 ? -5.605 -5.297 -1.931 1 97.75 80 LEU A C 1
ATOM 671 O O . LEU A 1 80 ? -5.797 -4.258 -1.298 1 97.75 80 LEU A O 1
ATOM 675 N N . GLU A 1 81 ? -6.465 -6.219 -1.979 1 97.38 81 GLU A N 1
ATOM 676 C CA . GLU A 1 81 ? -7.699 -6.133 -1.204 1 97.38 81 GLU A CA 1
ATOM 677 C C . GLU A 1 81 ? -7.406 -6.066 0.292 1 97.38 81 GLU A C 1
ATOM 679 O O . GLU A 1 81 ? -8.023 -5.285 1.018 1 97.38 81 GLU A O 1
ATOM 684 N N . ASP A 1 82 ? -6.496 -6.871 0.794 1 95.38 82 ASP A N 1
ATOM 685 C CA . ASP A 1 82 ? -6.102 -6.852 2.199 1 95.38 82 ASP A CA 1
ATOM 686 C C . ASP A 1 82 ? -5.531 -5.492 2.592 1 95.38 82 ASP A C 1
ATOM 688 O O . ASP A 1 82 ? -5.891 -4.941 3.633 1 95.38 82 ASP A O 1
ATOM 692 N N . LEU A 1 83 ? -4.664 -5.016 1.749 1 95 83 LEU A N 1
ATOM 693 C CA . LEU A 1 83 ? -4.047 -3.723 2.029 1 95 83 LEU A CA 1
ATOM 694 C C . LEU A 1 83 ? -5.094 -2.615 2.043 1 95 83 LEU A C 1
ATOM 696 O O . LEU A 1 83 ? -5.039 -1.712 2.881 1 95 83 LEU A O 1
ATOM 700 N N . ILE A 1 84 ? -6.059 -2.598 1.188 1 94.5 84 ILE A N 1
ATOM 701 C CA . ILE A 1 84 ? -7.133 -1.612 1.112 1 94.5 84 ILE A CA 1
ATOM 702 C C . ILE A 1 84 ? -7.992 -1.688 2.373 1 94.5 84 ILE A C 1
ATOM 704 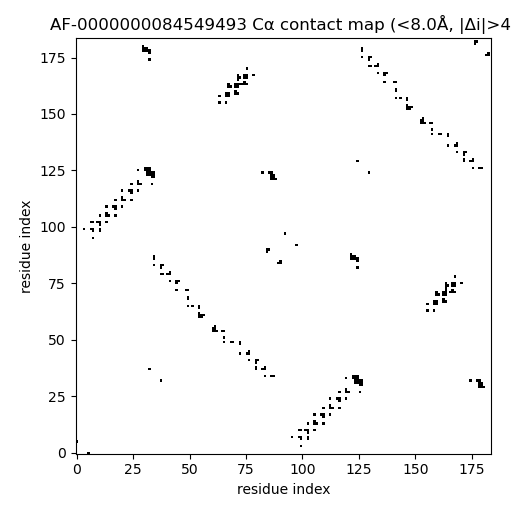O O . ILE A 1 84 ? -8.359 -0.658 2.945 1 94.5 84 ILE A O 1
ATOM 708 N N . ARG A 1 85 ? -8.25 -2.91 2.787 1 92.62 85 ARG A N 1
ATOM 709 C CA . ARG A 1 85 ? -9.008 -3.088 4.02 1 92.62 85 ARG A CA 1
ATOM 710 C C . ARG A 1 85 ? -8.266 -2.492 5.211 1 92.62 85 ARG A C 1
ATOM 712 O O . ARG A 1 85 ? -8.867 -1.81 6.047 1 92.62 85 ARG A O 1
ATOM 719 N N . GLU A 1 86 ? -6.988 -2.738 5.25 1 88.62 86 GLU A N 1
ATOM 720 C CA . GLU A 1 86 ? -6.16 -2.186 6.32 1 88.62 86 GLU A CA 1
ATOM 721 C C . GLU A 1 86 ? -6.152 -0.661 6.277 1 88.62 86 GLU A C 1
ATOM 723 O O . GLU A 1 86 ? -6.281 -0.004 7.312 1 88.62 86 GLU A O 1
ATOM 728 N N . ALA A 1 87 ? -5.965 -0.134 5.086 1 87.94 87 ALA A N 1
ATOM 729 C CA . ALA A 1 87 ? -5.914 1.315 4.918 1 87.94 87 ALA A CA 1
ATOM 730 C C . ALA A 1 87 ? -7.23 1.962 5.344 1 87.94 87 ALA A C 1
ATOM 732 O O . ALA A 1 87 ? -7.242 3.088 5.848 1 87.94 87 ALA A O 1
ATOM 733 N N . LYS A 1 88 ? -8.312 1.283 5.137 1 86.88 88 LYS A N 1
ATOM 734 C CA . LYS A 1 88 ? -9.633 1.795 5.488 1 86.88 88 LYS A CA 1
ATOM 735 C C . LYS A 1 88 ? -9.922 1.587 6.973 1 86.88 88 LYS A C 1
ATOM 737 O O . LYS A 1 88 ? -10.914 2.1 7.492 1 86.88 88 LYS A O 1
ATOM 742 N N . GLY A 1 89 ? -8.883 1.002 7.676 1 76.69 89 GLY A N 1
ATOM 743 C CA . GLY A 1 89 ? -9.07 0.741 9.094 1 76.69 89 GLY A CA 1
ATOM 744 C C . GLY A 1 89 ? -10.016 -0.416 9.367 1 76.69 89 GLY A C 1
ATOM 745 O O . GLY A 1 89 ? -10.664 -0.462 10.414 1 76.69 89 GLY A O 1
ATOM 746 N N . MET A 1 90 ? -10.352 -1.15 8.367 1 55.94 90 MET A N 1
ATOM 747 C CA . MET A 1 90 ? -11.258 -2.283 8.562 1 55.94 90 MET A CA 1
ATOM 748 C C . MET A 1 90 ? -10.508 -3.482 9.141 1 55.94 90 MET A C 1
ATOM 750 O O . MET A 1 90 ? -9.477 -3.887 8.602 1 55.94 90 MET A O 1
ATOM 754 N N . LYS A 1 91 ? -10.281 -3.486 10.383 1 49.59 91 LYS A N 1
ATOM 755 C CA . LYS A 1 91 ? -9.703 -4.652 11.047 1 49.59 91 LYS A CA 1
ATOM 756 C C . LYS A 1 91 ? -10.57 -5.891 10.828 1 49.59 91 LYS A C 1
ATOM 758 O O . LYS A 1 91 ? -11.797 -5.801 10.789 1 49.59 91 LYS A O 1
ATOM 763 N N . TYR A 1 92 ? -10.031 -6.949 10.227 1 41.47 92 TYR A N 1
ATOM 764 C CA . TYR A 1 92 ? -10.766 -8.203 10.352 1 41.47 92 TYR A CA 1
ATOM 765 C C . TYR A 1 92 ? -10.773 -8.688 11.797 1 41.47 92 TYR A C 1
ATOM 767 O O . TYR A 1 92 ? -9.852 -8.406 12.562 1 41.47 92 TYR A O 1
ATOM 775 N N . MET B 1 1 ? 0.447 50.281 10.438 1 78.31 1 MET B N 1
ATOM 776 C CA . MET B 1 1 ? 0.168 49.094 11.234 1 78.31 1 MET B CA 1
ATOM 777 C C . MET B 1 1 ? 1.346 48.75 12.141 1 78.31 1 MET B C 1
ATOM 779 O O . MET B 1 1 ? 2.494 48.75 11.695 1 78.31 1 MET B O 1
ATOM 783 N N . THR B 1 2 ? 1.022 48.625 13.453 1 89.56 2 THR B N 1
ATOM 784 C CA . THR B 1 2 ? 2.064 48.312 14.422 1 89.56 2 THR B CA 1
ATOM 785 C C . THR B 1 2 ? 2.43 46.844 14.352 1 89.56 2 THR B C 1
ATOM 787 O O . THR B 1 2 ? 1.742 46.031 13.695 1 89.56 2 THR B O 1
ATOM 790 N N . LYS B 1 3 ? 3.557 46.5 14.867 1 87.31 3 LYS B N 1
ATOM 791 C CA . LYS B 1 3 ? 3.982 45.125 14.938 1 87.31 3 LYS B CA 1
ATOM 792 C C . LYS B 1 3 ? 2.941 44.25 15.656 1 87.31 3 LYS B C 1
ATOM 794 O O . LYS B 1 3 ? 2.686 43.125 15.25 1 87.31 3 LYS B O 1
ATOM 799 N N . GLU B 1 4 ? 2.381 44.781 16.703 1 87 4 GLU B N 1
ATOM 800 C CA . GLU B 1 4 ? 1.364 44.062 17.484 1 87 4 GLU B CA 1
ATOM 801 C C . GLU B 1 4 ? 0.114 43.812 16.656 1 87 4 GLU B C 1
ATOM 803 O O . GLU B 1 4 ? -0.443 42.719 16.703 1 87 4 GLU B O 1
ATOM 808 N N . GLN B 1 5 ? -0.333 44.781 15.891 1 86.06 5 GLN B N 1
ATOM 809 C CA . GLN B 1 5 ? -1.484 44.625 15.008 1 86.06 5 GLN B CA 1
ATOM 810 C C . GLN B 1 5 ? -1.23 43.562 13.945 1 86.06 5 GLN B C 1
ATOM 812 O O . GLN B 1 5 ? -2.133 42.812 13.602 1 86.06 5 GLN B O 1
ATOM 817 N N . ILE B 1 6 ? -0.045 43.531 13.43 1 87.88 6 ILE B N 1
ATOM 818 C CA . ILE B 1 6 ? 0.343 42.531 12.43 1 87.88 6 ILE B CA 1
ATOM 819 C C . ILE B 1 6 ? 0.263 41.125 13.039 1 87.88 6 ILE B C 1
ATOM 821 O O . ILE B 1 6 ? -0.255 40.188 12.414 1 87.88 6 ILE B O 1
ATOM 825 N N . ILE B 1 7 ? 0.705 40.969 14.258 1 90.06 7 ILE B N 1
ATOM 826 C CA . ILE B 1 7 ? 0.708 39.688 14.953 1 90.06 7 ILE B CA 1
ATOM 827 C C . ILE B 1 7 ? -0.729 39.219 15.211 1 90.06 7 ILE B C 1
ATOM 829 O O . ILE B 1 7 ? -1.055 38.062 15.047 1 90.06 7 ILE B O 1
ATOM 833 N N . ILE B 1 8 ? -1.514 40.125 15.562 1 86.38 8 ILE B N 1
ATOM 834 C CA . ILE B 1 8 ? -2.904 39.812 15.859 1 86.38 8 ILE B CA 1
ATOM 835 C C . ILE B 1 8 ? -3.604 39.312 14.594 1 86.38 8 ILE B C 1
ATOM 837 O O . ILE B 1 8 ? -4.34 38.344 14.633 1 86.38 8 ILE B O 1
ATOM 841 N N . ARG B 1 9 ? -3.393 40 13.492 1 86.12 9 ARG B N 1
ATOM 842 C CA . ARG B 1 9 ? -3.973 39.562 12.227 1 86.12 9 ARG B CA 1
ATOM 843 C C . ARG B 1 9 ? -3.406 38.219 11.789 1 86.12 9 ARG B C 1
ATOM 845 O O . ARG B 1 9 ? -4.145 37.344 11.305 1 86.12 9 ARG B O 1
ATOM 852 N N . ASP B 1 10 ? -2.16 38.031 12.055 1 91.44 10 ASP B N 1
ATOM 853 C CA . ASP B 1 10 ? -1.487 36.812 11.648 1 91.44 10 ASP B CA 1
ATOM 854 C C . ASP B 1 10 ? -1.938 35.625 12.5 1 91.44 10 ASP B C 1
ATOM 856 O O . ASP B 1 10 ? -1.953 34.469 12.039 1 91.44 10 ASP B O 1
ATOM 860 N N . HIS B 1 11 ? -2.277 35.938 13.711 1 91.38 11 HIS B N 1
ATOM 861 C CA . HIS B 1 11 ? -2.727 34.906 14.617 1 91.38 11 HIS B CA 1
ATOM 862 C C . HIS B 1 11 ? -3.957 34.188 14.062 1 91.38 11 HIS B C 1
ATOM 864 O O . HIS B 1 11 ? -4.035 32.969 14.102 1 91.38 11 HIS B O 1
ATOM 870 N N . LYS B 1 12 ? -4.887 35.031 13.625 1 87.19 12 LYS B N 1
ATOM 871 C CA . LYS B 1 12 ? -6.086 34.438 13.039 1 87.19 12 LYS B CA 1
ATOM 872 C C . LYS B 1 12 ? -5.742 33.562 11.836 1 87.19 12 LYS B C 1
ATOM 874 O O . LYS B 1 12 ? -6.246 32.438 11.719 1 87.19 12 LYS B O 1
ATOM 879 N N . PHE B 1 13 ? -4.941 34.094 10.977 1 90.5 13 PHE B N 1
ATOM 880 C CA . PHE B 1 13 ? -4.504 33.375 9.781 1 90.5 13 PHE B CA 1
ATOM 881 C C . PHE B 1 13 ? -3.82 32.062 10.156 1 90.5 13 PHE B C 1
ATOM 883 O O . PHE B 1 13 ? -4.125 31 9.586 1 90.5 13 PHE B O 1
ATOM 890 N N . LYS B 1 14 ? -2.977 32.062 11.156 1 91.5 14 LYS B N 1
ATOM 891 C CA . LYS B 1 14 ? -2.244 30.875 11.609 1 91.5 14 LYS B CA 1
ATOM 892 C C . LYS B 1 14 ? -3.182 29.859 12.242 1 91.5 14 LYS B C 1
ATOM 894 O O . LYS B 1 14 ? -3.02 28.656 12.047 1 91.5 14 LYS B O 1
ATOM 899 N N . SER B 1 15 ? -4.129 30.375 12.93 1 90.94 15 SER B N 1
ATOM 900 C CA . SER B 1 15 ? -5.121 29.484 13.531 1 90.94 15 SER B CA 1
ATOM 901 C C . SER B 1 15 ? -5.887 28.719 12.469 1 90.94 15 SER B C 1
ATOM 903 O O . SER B 1 15 ? -6.07 27.5 12.594 1 90.94 15 SER B O 1
ATOM 905 N N . ASP B 1 16 ? -6.234 29.344 11.398 1 92.31 16 ASP B N 1
ATOM 906 C CA . ASP B 1 16 ? -6.969 28.719 10.305 1 92.31 16 ASP B CA 1
ATOM 907 C C . ASP B 1 16 ? -6.098 27.703 9.562 1 92.31 16 ASP B C 1
ATOM 909 O O . ASP B 1 16 ? -6.551 26.609 9.242 1 92.31 16 ASP B O 1
ATOM 913 N N . LYS B 1 17 ? -4.902 28.125 9.383 1 94.19 17 LYS B N 1
ATOM 914 C CA . LYS B 1 17 ? -3.973 27.234 8.695 1 94.19 17 LYS B CA 1
ATOM 915 C C . LYS B 1 17 ? -3.688 25.984 9.523 1 94.19 17 LYS B C 1
ATOM 917 O O . LYS B 1 17 ? -3.572 24.891 8.977 1 94.19 17 LYS B O 1
ATOM 922 N N . LEU B 1 18 ? -3.57 26.156 10.797 1 95.38 18 LEU B N 1
ATOM 923 C CA . LEU B 1 18 ? -3.32 25.031 11.68 1 95.38 18 LEU B CA 1
ATOM 924 C C . LEU B 1 18 ? -4.508 24.062 11.695 1 95.38 18 LEU B C 1
ATOM 926 O O . LEU B 1 18 ? -4.328 22.844 11.656 1 95.38 18 LEU B O 1
ATOM 930 N N . LYS B 1 19 ? -5.672 24.562 11.727 1 94.88 19 LYS B N 1
ATOM 931 C CA . LYS B 1 19 ? -6.871 23.734 11.664 1 94.88 19 LYS B CA 1
ATOM 932 C C . LYS B 1 19 ? -6.91 22.922 10.383 1 94.88 19 LYS B C 1
ATOM 934 O O . LYS B 1 19 ? -7.172 21.719 10.422 1 94.88 19 LYS B O 1
ATOM 939 N N . LYS B 1 20 ? -6.574 23.5 9.258 1 95.62 20 LYS B N 1
ATOM 940 C CA . LYS B 1 20 ? -6.555 22.812 7.973 1 95.62 20 LYS B CA 1
ATOM 941 C C . LYS B 1 20 ? -5.477 21.734 7.945 1 95.62 20 LYS B C 1
ATOM 943 O O . LYS B 1 20 ? -5.703 20.625 7.438 1 95.62 20 LYS B O 1
ATOM 948 N N . ALA B 1 21 ? -4.363 22.078 8.516 1 95.94 21 ALA B N 1
ATOM 949 C CA . ALA B 1 21 ? -3.258 21.125 8.562 1 95.94 21 ALA B CA 1
ATOM 950 C C . ALA B 1 21 ? -3.623 19.891 9.398 1 95.94 21 ALA B C 1
ATOM 952 O O . ALA B 1 21 ? -3.324 18.766 9.016 1 95.94 21 ALA B O 1
ATOM 953 N N . LYS B 1 22 ? -4.273 20.094 10.469 1 94.38 22 LYS B N 1
ATOM 954 C CA . LYS B 1 22 ? -4.691 19 11.328 1 94.38 22 LYS B CA 1
ATOM 955 C C . LYS B 1 22 ? -5.688 18.094 10.609 1 94.38 22 LYS B C 1
ATOM 957 O O . LYS B 1 22 ? -5.617 16.859 10.727 1 94.38 22 LYS B O 1
ATOM 962 N N . ARG B 1 23 ? -6.562 18.703 9.875 1 94.38 23 ARG B N 1
ATOM 963 C CA . ARG B 1 23 ? -7.523 17.922 9.102 1 94.38 23 ARG B CA 1
ATOM 964 C C . ARG B 1 23 ? -6.82 17.094 8.023 1 94.38 23 ARG B C 1
ATOM 966 O O . ARG B 1 23 ? -7.156 15.93 7.812 1 94.38 23 ARG B O 1
ATOM 973 N N . GLU B 1 24 ? -5.867 17.766 7.445 1 92.06 24 GLU B N 1
ATOM 974 C CA . GLU B 1 24 ? -5.105 17.094 6.402 1 92.06 24 GLU B CA 1
ATOM 975 C C . GLU B 1 24 ? -4.324 15.914 6.973 1 92.06 24 GLU B C 1
ATOM 977 O O . GLU B 1 24 ? -4.293 14.836 6.375 1 92.06 24 GLU B O 1
ATOM 982 N N . ILE B 1 25 ? -3.754 16.078 8.078 1 90.94 25 ILE B N 1
ATOM 983 C CA . ILE B 1 25 ? -3.012 15.023 8.75 1 90.94 25 ILE B CA 1
ATOM 984 C C . ILE B 1 25 ? -3.947 13.859 9.062 1 90.94 25 ILE B C 1
ATOM 986 O O . ILE B 1 25 ? -3.615 12.703 8.805 1 90.94 25 ILE B O 1
ATOM 990 N N . LYS B 1 26 ? -5.109 14.156 9.531 1 89 26 LYS B N 1
ATOM 991 C CA . LYS B 1 26 ? -6.09 13.125 9.852 1 89 26 LYS B CA 1
ATOM 992 C C . LYS B 1 26 ? -6.492 12.344 8.609 1 89 26 LYS B C 1
ATOM 994 O O . LYS B 1 26 ? -6.578 11.109 8.633 1 89 26 LYS B O 1
ATOM 999 N N . ARG B 1 27 ? -6.688 13.008 7.523 1 86.25 27 ARG B N 1
ATOM 1000 C CA . ARG B 1 27 ? -7.066 12.383 6.262 1 86.25 27 ARG B CA 1
ATOM 1001 C C . ARG B 1 27 ? -5.965 11.461 5.75 1 86.25 27 ARG B C 1
ATOM 1003 O O . ARG B 1 27 ? -6.23 10.328 5.359 1 86.25 27 ARG B O 1
ATOM 1010 N N . LEU B 1 28 ? -4.742 11.961 5.836 1 84.5 28 LEU B N 1
ATOM 1011 C CA . LEU B 1 28 ? -3.598 11.203 5.344 1 84.5 28 LEU B CA 1
ATOM 1012 C C . LEU B 1 28 ? -3.373 9.945 6.188 1 84.5 28 LEU B C 1
ATOM 1014 O O . LEU B 1 28 ? -2.967 8.906 5.664 1 84.5 28 LEU B O 1
ATOM 1018 N N . ARG B 1 29 ? -3.709 10.031 7.422 1 82 29 ARG B N 1
ATOM 1019 C CA . ARG B 1 29 ? -3.529 8.891 8.312 1 82 29 ARG B CA 1
ATOM 1020 C C . ARG B 1 29 ? -4.609 7.836 8.07 1 82 29 ARG B C 1
ATOM 1022 O O . ARG B 1 29 ? -4.371 6.641 8.266 1 82 29 ARG B O 1
ATOM 1029 N N . LYS B 1 30 ? -5.773 8.195 7.66 1 83.12 30 LYS B N 1
ATOM 1030 C CA . LYS B 1 30 ? -6.879 7.254 7.488 1 83.12 30 LYS B CA 1
ATOM 1031 C C . LYS B 1 30 ? -6.898 6.676 6.078 1 83.12 30 LYS B C 1
ATOM 1033 O O . LYS B 1 30 ? -7.383 5.562 5.863 1 83.12 30 LYS B O 1
ATOM 1038 N N . GLY B 1 31 ? -6.289 7.215 5.148 1 82 31 GLY B N 1
ATOM 1039 C CA . GLY B 1 31 ? -6.453 6.812 3.762 1 82 31 GLY B CA 1
ATOM 1040 C C . GLY B 1 31 ? -5.152 6.387 3.104 1 82 31 GLY B C 1
ATOM 1041 O O . GLY B 1 31 ? -4.957 6.602 1.906 1 82 31 GLY B O 1
ATOM 1042 N N . ALA B 1 32 ? -4.332 5.754 4.008 1 88.06 32 ALA B N 1
ATOM 1043 C CA . ALA B 1 32 ? -3.051 5.387 3.414 1 88.06 32 ALA B CA 1
ATOM 1044 C C . ALA B 1 32 ? -2.422 4.207 4.152 1 88.06 32 ALA B C 1
ATOM 1046 O O . ALA B 1 32 ? -2.807 3.9 5.285 1 88.06 32 ALA B O 1
ATOM 1047 N N . ILE B 1 33 ? -1.592 3.549 3.496 1 90.94 33 ILE B N 1
ATOM 1048 C CA . ILE B 1 33 ? -0.729 2.547 4.113 1 90.94 33 ILE B CA 1
ATOM 1049 C C . ILE B 1 33 ? 0.697 3.084 4.211 1 90.94 33 ILE B C 1
ATOM 1051 O O . ILE B 1 33 ? 1.254 3.57 3.223 1 90.94 33 ILE B O 1
ATOM 1055 N N . ASN B 1 34 ? 1.156 3.057 5.445 1 88.25 34 ASN B N 1
ATOM 1056 C CA . ASN B 1 34 ? 2.494 3.604 5.645 1 88.25 34 ASN B CA 1
ATOM 1057 C C . ASN B 1 34 ? 3.572 2.621 5.199 1 88.25 34 ASN B C 1
ATOM 1059 O O . ASN B 1 34 ? 3.342 1.412 5.16 1 88.25 34 ASN B O 1
ATOM 1063 N N . LEU B 1 35 ? 4.711 3.139 4.887 1 90.62 35 LEU B N 1
ATOM 1064 C CA . LEU B 1 35 ? 5.863 2.387 4.402 1 90.62 35 LEU B CA 1
ATOM 1065 C C . LEU B 1 35 ? 6.23 1.27 5.379 1 90.62 35 LEU B C 1
ATOM 1067 O O . LEU B 1 35 ? 6.562 0.159 4.957 1 90.62 35 LEU B O 1
ATOM 1071 N N . GLY B 1 36 ? 6.145 1.572 6.656 1 89.75 36 GLY B N 1
ATOM 1072 C CA . GLY B 1 36 ? 6.488 0.568 7.648 1 89.75 36 GLY B CA 1
ATOM 1073 C C . GLY B 1 36 ? 5.621 -0.674 7.566 1 89.75 36 GLY B C 1
ATOM 1074 O O . GLY B 1 36 ? 6.117 -1.793 7.723 1 89.75 36 GLY B O 1
ATOM 1075 N N . VAL B 1 37 ? 4.355 -0.487 7.312 1 90.56 37 VAL B N 1
ATOM 1076 C CA . VAL B 1 37 ? 3.422 -1.604 7.199 1 90.56 37 VAL B CA 1
ATOM 1077 C C . VAL B 1 37 ? 3.762 -2.439 5.969 1 90.56 37 VAL B C 1
ATOM 1079 O O . VAL B 1 37 ? 3.773 -3.67 6.027 1 90.56 37 VAL B O 1
ATOM 1082 N N . LEU B 1 38 ? 3.994 -1.763 4.875 1 95.12 38 LEU B N 1
ATOM 1083 C CA . LEU B 1 38 ? 4.371 -2.445 3.643 1 95.12 38 LEU B CA 1
ATOM 1084 C C . LEU B 1 38 ? 5.652 -3.25 3.84 1 95.12 38 LEU B C 1
ATOM 1086 O O . LEU B 1 38 ? 5.738 -4.406 3.418 1 95.12 38 LEU B O 1
ATOM 1090 N N . GLU B 1 39 ? 6.641 -2.662 4.48 1 95.94 39 GLU B N 1
ATOM 1091 C CA . GLU B 1 39 ? 7.918 -3.322 4.723 1 95.94 39 GLU B CA 1
ATOM 1092 C C . GLU B 1 39 ? 7.75 -4.527 5.645 1 95.94 39 GLU B C 1
ATOM 1094 O O . GLU B 1 39 ? 8.383 -5.566 5.438 1 95.94 39 GLU B O 1
ATOM 1099 N N . ASP B 1 40 ? 6.938 -4.395 6.629 1 95.88 40 ASP B N 1
ATOM 1100 C CA . ASP B 1 40 ? 6.652 -5.52 7.516 1 95.88 40 ASP B CA 1
ATOM 1101 C C . ASP B 1 40 ? 5.969 -6.652 6.758 1 95.88 40 ASP B C 1
ATOM 1103 O O . ASP B 1 40 ? 6.297 -7.824 6.957 1 95.88 40 ASP B O 1
ATOM 1107 N N . SER B 1 41 ? 4.992 -6.375 5.922 1 95.69 41 SER B N 1
ATOM 1108 C CA . SER B 1 41 ? 4.32 -7.371 5.098 1 95.69 41 SER B CA 1
ATOM 1109 C C . SER B 1 41 ? 5.312 -8.102 4.195 1 95.69 41 SER B C 1
ATOM 1111 O O . SER B 1 41 ? 5.254 -9.328 4.066 1 95.69 41 SER B O 1
ATOM 1113 N N . LEU B 1 42 ? 6.195 -7.312 3.592 1 97.94 42 LEU B N 1
ATOM 1114 C CA . LEU B 1 42 ? 7.203 -7.906 2.717 1 97.94 42 LEU B CA 1
ATOM 1115 C C . LEU B 1 42 ? 8.086 -8.875 3.486 1 97.94 42 LEU B C 1
ATOM 1117 O O . LEU B 1 42 ? 8.383 -9.977 3.004 1 97.94 42 LEU B O 1
ATOM 1121 N N . ARG B 1 43 ? 8.555 -8.484 4.641 1 97.81 43 ARG B N 1
ATOM 1122 C CA . ARG B 1 43 ? 9.383 -9.352 5.477 1 97.81 43 ARG B CA 1
ATOM 1123 C C . ARG B 1 43 ? 8.664 -10.656 5.797 1 97.81 43 ARG B C 1
ATOM 1125 O O . ARG B 1 43 ? 9.258 -11.734 5.734 1 97.81 43 ARG B O 1
ATOM 1132 N N . ARG B 1 44 ? 7.387 -10.57 6.113 1 96.5 44 ARG B N 1
ATOM 1133 C CA . ARG B 1 44 ? 6.594 -11.758 6.43 1 96.5 44 ARG B CA 1
ATOM 1134 C C . ARG B 1 44 ? 6.477 -12.68 5.223 1 96.5 44 ARG B C 1
ATOM 1136 O O . ARG B 1 44 ? 6.633 -13.891 5.344 1 96.5 44 ARG B O 1
ATOM 1143 N N . GLU B 1 45 ? 6.188 -12.031 4.074 1 97.12 45 GLU B N 1
ATOM 1144 C CA . GLU B 1 45 ? 6.074 -12.836 2.859 1 97.12 45 GLU B CA 1
ATOM 1145 C C . GLU B 1 45 ? 7.387 -13.547 2.541 1 97.12 45 GLU B C 1
ATOM 1147 O O . GLU B 1 45 ? 7.387 -14.711 2.148 1 97.12 45 GLU B O 1
ATOM 1152 N N . ARG B 1 46 ? 8.484 -12.883 2.668 1 97.5 46 ARG B N 1
ATOM 1153 C CA . ARG B 1 46 ? 9.789 -13.453 2.365 1 97.5 46 ARG B CA 1
ATOM 1154 C C . ARG B 1 46 ? 10.133 -14.586 3.324 1 97.5 46 ARG B C 1
ATOM 1156 O O . ARG B 1 46 ? 10.805 -15.547 2.945 1 97.5 46 ARG B O 1
ATOM 1163 N N . ALA B 1 47 ? 9.664 -14.469 4.52 1 96.06 47 ALA B N 1
ATOM 1164 C CA . ALA B 1 47 ? 9.945 -15.469 5.539 1 96.06 47 ALA B CA 1
ATOM 1165 C C . ALA B 1 47 ? 9.094 -16.719 5.328 1 96.06 47 ALA B C 1
ATOM 1167 O O . ALA B 1 47 ? 9.461 -17.812 5.773 1 96.06 47 ALA B O 1
ATOM 1168 N N . ASN B 1 48 ? 7.902 -16.531 4.672 1 92.69 48 ASN B N 1
ATOM 1169 C CA . ASN B 1 48 ? 6.973 -17.641 4.465 1 92.69 48 ASN B CA 1
ATOM 1170 C C . ASN B 1 48 ? 7.312 -18.422 3.209 1 92.69 48 ASN B C 1
ATOM 1172 O O . ASN B 1 48 ? 6.555 -18.422 2.236 1 92.69 48 ASN B O 1
ATOM 1176 N N . LYS B 1 49 ? 8.383 -19.219 3.318 1 93.44 49 LYS B N 1
ATOM 1177 C CA . LYS B 1 49 ? 8.82 -20.016 2.178 1 93.44 49 LYS B CA 1
ATOM 1178 C C . LYS B 1 49 ? 7.902 -21.219 1.961 1 93.44 49 LYS B C 1
ATOM 1180 O O . LYS B 1 49 ? 7.391 -21.797 2.922 1 93.44 49 LYS B O 1
ATOM 1185 N N . VAL B 1 50 ? 7.73 -21.453 0.703 1 94.25 50 VAL B N 1
ATOM 1186 C CA . VAL B 1 50 ? 6.969 -22.641 0.359 1 94.25 50 VAL B CA 1
ATOM 1187 C C . VAL B 1 50 ? 7.832 -23.891 0.581 1 94.25 50 VAL B C 1
ATOM 1189 O O . VAL B 1 50 ? 8.914 -24 0.006 1 94.25 50 VAL B O 1
ATOM 1192 N N . ASP B 1 51 ? 7.312 -24.75 1.467 1 93.94 51 ASP B N 1
ATOM 1193 C CA . ASP B 1 51 ? 8 -26.016 1.717 1 93.94 51 ASP B CA 1
ATOM 1194 C C . ASP B 1 51 ? 7.527 -27.094 0.748 1 93.94 51 ASP B C 1
ATOM 1196 O O . ASP B 1 51 ? 6.418 -27.625 0.884 1 93.94 51 ASP B O 1
ATOM 1200 N N . GLY B 1 52 ? 8.352 -27.453 -0.166 1 91.12 52 GLY B N 1
ATOM 1201 C CA . GLY B 1 52 ? 8.023 -28.438 -1.18 1 91.12 52 GLY B CA 1
ATOM 1202 C C . GLY B 1 52 ? 7.598 -29.781 -0.595 1 91.12 52 GLY B C 1
ATOM 1203 O O . GLY B 1 52 ? 6.887 -30.547 -1.243 1 91.12 52 GLY B O 1
ATOM 1204 N N . ARG B 1 53 ? 8.047 -30.141 0.659 1 92.25 53 ARG B N 1
ATOM 1205 C CA . ARG B 1 53 ? 7.75 -31.406 1.3 1 92.25 53 ARG B CA 1
ATOM 1206 C C . ARG B 1 53 ? 6.266 -31.531 1.619 1 92.25 53 ARG B C 1
ATOM 1208 O O . ARG B 1 53 ? 5.742 -32.656 1.756 1 92.25 53 ARG B O 1
ATOM 1215 N N . MET B 1 54 ? 5.598 -30.312 1.643 1 92.69 54 MET B N 1
ATOM 1216 C CA . MET B 1 54 ? 4.188 -30.297 2.029 1 92.69 54 MET B CA 1
ATOM 1217 C C . MET B 1 54 ? 3.299 -30.719 0.862 1 92.69 54 MET B C 1
ATOM 1219 O O . MET B 1 54 ? 2.092 -30.891 1.032 1 92.69 54 MET B O 1
ATOM 1223 N N . TYR B 1 55 ? 3.953 -30.984 -0.294 1 94.38 55 TYR B N 1
ATOM 1224 C CA . TYR B 1 55 ? 3.16 -31.25 -1.488 1 94.38 55 TYR B CA 1
ATOM 1225 C C . TYR B 1 55 ? 3.266 -32.719 -1.892 1 94.38 55 TYR B C 1
ATOM 1227 O O . TYR B 1 55 ? 2.762 -33.125 -2.945 1 94.38 55 TYR B O 1
ATOM 1235 N N . TYR B 1 56 ? 3.928 -33.438 -0.99 1 92.94 56 TYR B N 1
ATOM 1236 C CA . TYR B 1 56 ? 3.922 -34.875 -1.15 1 92.94 56 TYR B CA 1
ATOM 1237 C C . TYR B 1 56 ? 2.729 -35.5 -0.436 1 92.94 56 TYR B C 1
ATOM 1239 O O . TYR B 1 56 ? 2.459 -35.188 0.725 1 92.94 56 TYR B O 1
ATOM 1247 N N . GLY B 1 57 ? 1.893 -36.25 -1.266 1 86.88 57 GLY B N 1
ATOM 1248 C CA . GLY B 1 57 ? 0.748 -36.906 -0.664 1 86.88 57 GLY B CA 1
ATOM 1249 C C . GLY B 1 57 ? 0.624 -38.375 -1.068 1 86.88 57 GLY B C 1
ATOM 1250 O O . GLY B 1 57 ? 1.572 -38.969 -1.594 1 86.88 57 GLY B O 1
ATOM 1251 N N . GLN B 1 58 ? -0.503 -38.875 -0.672 1 90.38 58 GLN B N 1
ATOM 1252 C CA . GLN B 1 58 ? -0.801 -40.281 -0.894 1 90.38 58 GLN B CA 1
ATOM 1253 C C . GLN B 1 58 ? -0.717 -40.656 -2.377 1 90.38 58 GLN B C 1
ATOM 1255 O O . GLN B 1 58 ? -0.291 -41.75 -2.734 1 90.38 58 GLN B O 1
ATOM 1260 N N . TYR B 1 59 ? -1.121 -39.75 -3.266 1 91.38 59 TYR B N 1
ATOM 1261 C CA . TYR B 1 59 ? -1.211 -40.031 -4.695 1 91.38 59 TYR B CA 1
ATOM 1262 C C . TYR B 1 59 ? -0.028 -39.406 -5.438 1 91.38 59 TYR B C 1
ATOM 1264 O O . TYR B 1 59 ? -0.068 -39.25 -6.66 1 91.38 59 TYR B O 1
ATOM 1272 N N . GLY B 1 60 ? 1.018 -38.969 -4.727 1 91.69 60 GLY B N 1
ATOM 1273 C CA . GLY B 1 60 ? 2.203 -38.406 -5.359 1 91.69 60 GLY B CA 1
ATOM 1274 C C . GLY B 1 60 ? 2.4 -36.938 -5.07 1 91.69 60 GLY B C 1
ATOM 1275 O O . GLY B 1 60 ? 1.835 -36.406 -4.113 1 91.69 60 GLY B O 1
ATOM 1276 N N . TYR B 1 61 ? 3.287 -36.438 -5.895 1 93.06 61 TYR B N 1
ATOM 1277 C CA . TYR B 1 61 ? 3.641 -35.031 -5.73 1 93.06 61 TYR B CA 1
ATOM 1278 C C . TYR B 1 61 ? 2.615 -34.125 -6.406 1 93.06 61 TYR B C 1
ATOM 1280 O O . TYR B 1 61 ? 2.268 -34.344 -7.57 1 93.06 61 TYR B O 1
ATOM 1288 N N . ASP B 1 62 ? 2.02 -33.156 -5.637 1 94.06 62 ASP B N 1
ATOM 1289 C CA . ASP B 1 62 ? 1.096 -32.156 -6.176 1 94.06 62 ASP B CA 1
ATOM 1290 C C . ASP B 1 62 ? 1.85 -31 -6.824 1 94.06 62 ASP B C 1
ATOM 1292 O O . ASP B 1 62 ? 1.939 -29.906 -6.254 1 94.06 62 ASP B O 1
ATOM 1296 N N . ASP B 1 63 ? 2.262 -31.25 -8.008 1 92.44 63 ASP B N 1
ATOM 1297 C CA . ASP B 1 63 ? 3.055 -30.25 -8.734 1 92.44 63 ASP B CA 1
ATOM 1298 C C . ASP B 1 63 ? 2.271 -28.953 -8.93 1 92.44 63 ASP B C 1
ATOM 1300 O O . ASP B 1 63 ? 2.816 -27.875 -8.75 1 92.44 63 ASP B O 1
ATOM 1304 N N . ASN B 1 64 ? 1.048 -29.156 -9.25 1 92.88 64 ASN B N 1
ATOM 1305 C CA . ASN B 1 64 ? 0.216 -27.984 -9.5 1 92.88 64 ASN B CA 1
ATOM 1306 C C . ASN B 1 64 ? 0.044 -27.141 -8.242 1 92.88 64 ASN B C 1
ATOM 1308 O O . ASN B 1 64 ? 0.111 -25.922 -8.305 1 92.88 64 ASN B O 1
ATOM 1312 N N . GLY B 1 65 ? -0.175 -27.844 -7.137 1 95.06 65 GLY B N 1
ATOM 1313 C CA . GLY B 1 65 ? -0.286 -27.141 -5.875 1 95.06 65 GLY B CA 1
ATOM 1314 C C . GLY B 1 65 ? 0.974 -26.375 -5.504 1 95.06 65 GLY B C 1
ATOM 1315 O O . GLY B 1 65 ? 0.906 -25.219 -5.074 1 95.06 65 GLY B O 1
ATOM 1316 N N . TYR B 1 66 ? 2.08 -27.078 -5.68 1 95.81 66 TYR B N 1
ATOM 1317 C CA . TYR B 1 66 ? 3.365 -26.453 -5.379 1 95.81 66 TYR B CA 1
ATOM 1318 C C . TYR B 1 66 ? 3.604 -25.234 -6.27 1 95.81 66 TYR B C 1
ATOM 1320 O O . TYR B 1 66 ? 3.977 -24.172 -5.781 1 95.81 66 TYR B O 1
ATOM 1328 N N . ILE B 1 67 ? 3.369 -25.344 -7.543 1 95.12 67 ILE B N 1
ATOM 1329 C CA . ILE B 1 67 ? 3.568 -24.281 -8.516 1 95.12 67 ILE B CA 1
ATOM 1330 C C . ILE B 1 67 ? 2.678 -23.094 -8.164 1 95.12 67 ILE B C 1
ATOM 1332 O O . ILE B 1 67 ? 3.125 -21.938 -8.195 1 95.12 67 ILE B O 1
ATOM 1336 N N . ARG B 1 68 ? 1.52 -23.375 -7.773 1 97 68 ARG B N 1
ATOM 1337 C CA . ARG B 1 68 ? 0.561 -22.328 -7.422 1 97 68 ARG B CA 1
ATOM 1338 C C . ARG B 1 68 ? 1.03 -21.547 -6.203 1 97 68 ARG B C 1
ATOM 1340 O O . ARG B 1 68 ? 1.054 -20.312 -6.223 1 97 68 ARG B O 1
ATOM 1347 N N . ASP B 1 69 ? 1.389 -22.203 -5.254 1 96.81 69 ASP B N 1
ATOM 1348 C CA . ASP B 1 69 ? 1.757 -21.531 -4.008 1 96.81 69 ASP B CA 1
ATOM 1349 C C . ASP B 1 69 ? 3.057 -20.75 -4.172 1 96.81 69 ASP B C 1
ATOM 1351 O O . ASP B 1 69 ? 3.201 -19.656 -3.613 1 96.81 69 ASP B O 1
ATOM 1355 N N . GLU B 1 70 ? 3.953 -21.328 -4.895 1 96.69 70 GLU B N 1
ATOM 1356 C CA . GLU B 1 70 ? 5.191 -20.609 -5.172 1 96.69 70 GLU B CA 1
ATOM 1357 C C . GLU B 1 70 ? 4.926 -19.344 -5.988 1 96.69 70 GLU B C 1
ATOM 1359 O O . GLU B 1 70 ? 5.461 -18.281 -5.68 1 96.69 70 GLU B O 1
ATOM 1364 N N . ALA B 1 71 ? 4.152 -19.484 -6.957 1 97.31 71 ALA B N 1
ATOM 1365 C CA . ALA B 1 71 ? 3.801 -18.328 -7.797 1 97.31 71 ALA B CA 1
ATOM 1366 C C . ALA B 1 71 ? 3.09 -17.25 -6.98 1 97.31 71 ALA B C 1
ATOM 1368 O O . ALA B 1 71 ? 3.348 -16.062 -7.164 1 97.31 71 ALA B O 1
ATOM 1369 N N . ARG B 1 72 ? 2.189 -17.672 -6.148 1 98.06 72 ARG B N 1
ATOM 1370 C CA . ARG B 1 72 ? 1.464 -16.734 -5.289 1 98.06 72 ARG B CA 1
ATOM 1371 C C . ARG B 1 72 ? 2.422 -15.953 -4.402 1 98.06 72 ARG B C 1
ATOM 1373 O O . ARG B 1 72 ? 2.336 -14.727 -4.324 1 98.06 72 ARG B O 1
ATOM 1380 N N . ARG B 1 73 ? 3.254 -16.656 -3.795 1 97.81 73 ARG B N 1
ATOM 1381 C CA . ARG B 1 73 ? 4.227 -16.016 -2.912 1 97.81 73 ARG B CA 1
ATOM 1382 C C . ARG B 1 73 ? 5.09 -15.023 -3.676 1 97.81 73 ARG B C 1
ATOM 1384 O O . ARG B 1 73 ? 5.285 -13.891 -3.225 1 97.81 73 ARG B O 1
ATOM 1391 N N . GLU B 1 74 ? 5.598 -15.445 -4.75 1 97.69 74 GLU B N 1
ATOM 1392 C CA . GLU B 1 74 ? 6.457 -14.594 -5.562 1 97.69 74 GLU B CA 1
ATOM 1393 C C . GLU B 1 74 ? 5.723 -13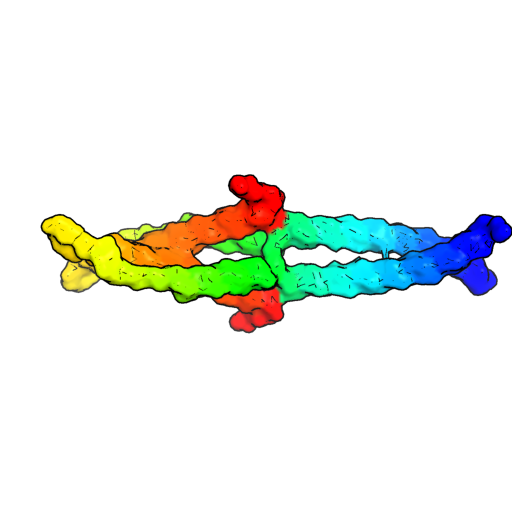.336 -6.012 1 97.69 74 GLU B C 1
ATOM 1395 O O . GLU B 1 74 ? 6.273 -12.234 -5.961 1 97.69 74 GLU B O 1
ATOM 1400 N N . ALA B 1 75 ? 4.547 -13.484 -6.422 1 98.06 75 ALA B N 1
ATOM 1401 C CA . ALA B 1 75 ? 3.746 -12.359 -6.902 1 98.06 75 ALA B CA 1
ATOM 1402 C C . ALA B 1 75 ? 3.488 -11.359 -5.781 1 98.06 75 ALA B C 1
ATOM 1404 O O . ALA B 1 75 ? 3.533 -10.141 -6.004 1 98.06 75 ALA B O 1
ATOM 1405 N N . ARG B 1 76 ? 3.195 -11.891 -4.598 1 98.25 76 ARG B N 1
ATOM 1406 C CA . ARG B 1 76 ? 2.959 -11.016 -3.451 1 98.25 76 ARG B CA 1
ATOM 1407 C C . ARG B 1 76 ? 4.219 -10.242 -3.086 1 98.25 76 ARG B C 1
ATOM 1409 O O . ARG B 1 76 ? 4.156 -9.039 -2.812 1 98.25 76 ARG B O 1
ATOM 1416 N N . ILE B 1 77 ? 5.32 -10.883 -3.168 1 98.56 77 ILE B N 1
ATOM 1417 C CA . ILE B 1 77 ? 6.598 -10.234 -2.891 1 98.56 77 ILE B CA 1
ATOM 1418 C C . ILE B 1 77 ? 6.859 -9.148 -3.928 1 98.56 77 ILE B C 1
ATOM 1420 O O . ILE B 1 77 ? 7.18 -8.008 -3.574 1 98.56 77 ILE B O 1
ATOM 1424 N N . GLU B 1 78 ? 6.723 -9.469 -5.156 1 98.12 78 GLU B N 1
ATOM 1425 C CA . GLU B 1 78 ? 6.945 -8.516 -6.238 1 98.12 78 GLU B CA 1
ATOM 1426 C C . GLU B 1 78 ? 6.047 -7.289 -6.086 1 98.12 78 GLU B C 1
ATOM 1428 O O . GLU B 1 78 ? 6.508 -6.152 -6.23 1 98.12 78 GLU B O 1
ATOM 1433 N N . LEU B 1 79 ? 4.777 -7.523 -5.828 1 98 79 LEU B N 1
ATOM 1434 C CA . LEU B 1 79 ? 3.834 -6.418 -5.68 1 98 79 LEU B CA 1
ATOM 1435 C C . LEU B 1 79 ? 4.219 -5.527 -4.504 1 98 79 LEU B C 1
ATOM 1437 O O . LEU B 1 79 ? 4.199 -4.301 -4.617 1 98 79 LEU B O 1
ATOM 1441 N N . LEU B 1 80 ? 4.547 -6.121 -3.398 1 97.81 80 LEU B N 1
ATOM 1442 C CA . LEU B 1 80 ? 4.949 -5.355 -2.223 1 97.81 80 LEU B CA 1
ATOM 1443 C C . LEU B 1 80 ? 6.199 -4.531 -2.514 1 97.81 80 LEU B C 1
ATOM 1445 O O . LEU B 1 80 ? 6.301 -3.377 -2.088 1 97.81 80 LEU B O 1
ATOM 1449 N N . GLU B 1 81 ? 7.137 -5.082 -3.16 1 97.38 81 GLU B N 1
ATOM 1450 C CA . GLU B 1 81 ? 8.336 -4.344 -3.537 1 97.38 81 GLU B CA 1
ATOM 1451 C C . GLU B 1 81 ? 7.996 -3.156 -4.434 1 97.38 81 GLU B C 1
ATOM 1453 O O . GLU B 1 81 ? 8.547 -2.064 -4.258 1 97.38 81 GLU B O 1
ATOM 1458 N N . ASP B 1 82 ? 7.125 -3.326 -5.395 1 95.5 82 ASP B N 1
ATOM 1459 C CA . ASP B 1 82 ? 6.688 -2.246 -6.273 1 95.5 82 ASP B CA 1
ATOM 1460 C C . ASP B 1 82 ? 6.016 -1.129 -5.477 1 95.5 82 ASP B C 1
ATOM 1462 O O . ASP B 1 82 ? 6.312 0.05 -5.68 1 95.5 82 ASP B O 1
ATOM 1466 N N . LEU B 1 83 ? 5.141 -1.548 -4.613 1 95.19 83 LEU B N 1
ATOM 1467 C CA . LEU B 1 83 ? 4.434 -0.564 -3.801 1 95.19 83 LEU B CA 1
ATOM 1468 C C . LEU B 1 83 ? 5.402 0.204 -2.91 1 95.19 83 LEU B C 1
ATOM 1470 O O . LEU B 1 83 ? 5.262 1.417 -2.732 1 95.19 83 LEU B O 1
ATOM 1474 N N . ILE B 1 84 ? 6.383 -0.397 -2.33 1 94.62 84 ILE B N 1
ATOM 1475 C CA . ILE B 1 84 ? 7.387 0.226 -1.477 1 94.62 84 ILE B CA 1
ATOM 1476 C C . ILE B 1 84 ? 8.219 1.216 -2.293 1 94.62 84 ILE B C 1
ATOM 1478 O O . ILE B 1 84 ? 8.492 2.326 -1.836 1 94.62 84 ILE B O 1
ATOM 1482 N N . ARG B 1 85 ? 8.555 0.797 -3.504 1 92.81 85 ARG B N 1
ATOM 1483 C CA . ARG B 1 85 ? 9.297 1.695 -4.387 1 92.81 85 ARG B CA 1
ATOM 1484 C C . ARG B 1 85 ? 8.484 2.951 -4.691 1 92.81 85 ARG B C 1
ATOM 1486 O O . ARG B 1 85 ? 9.016 4.062 -4.66 1 92.81 85 ARG B O 1
ATOM 1493 N N . GLU B 1 86 ? 7.219 2.748 -4.961 1 88.88 86 GLU B N 1
ATOM 1494 C CA . GLU B 1 86 ? 6.332 3.877 -5.227 1 88.88 86 GLU B CA 1
ATOM 1495 C C . GLU B 1 86 ? 6.219 4.789 -4.008 1 88.88 86 GLU B C 1
ATOM 1497 O O . GLU B 1 86 ? 6.273 6.016 -4.137 1 88.88 86 GLU B O 1
ATOM 1502 N N . ALA B 1 87 ? 6.035 4.184 -2.854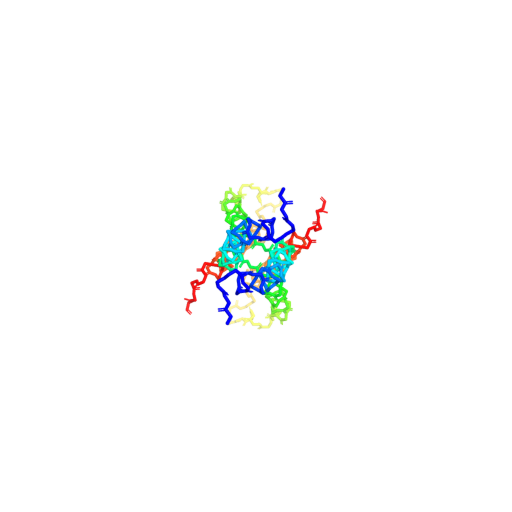 1 88.38 87 ALA B N 1
ATOM 1503 C CA . ALA B 1 87 ? 5.895 4.949 -1.616 1 88.38 87 ALA B CA 1
ATOM 1504 C C . ALA B 1 87 ? 7.148 5.77 -1.33 1 88.38 87 ALA B C 1
ATOM 1506 O O . ALA B 1 87 ? 7.07 6.859 -0.759 1 88.38 87 ALA B O 1
ATOM 1507 N N . LYS B 1 88 ? 8.273 5.25 -1.69 1 87.19 88 LYS B N 1
ATOM 1508 C CA . LYS B 1 88 ? 9.547 5.922 -1.462 1 87.19 88 LYS B CA 1
ATOM 1509 C C . LYS B 1 88 ? 9.812 6.973 -2.537 1 87.19 88 LYS B C 1
ATOM 1511 O O . LYS B 1 88 ? 10.758 7.762 -2.422 1 87.19 88 LYS B O 1
ATOM 1516 N N . GLY B 1 89 ? 8.797 7.082 -3.484 1 76.75 89 GLY B N 1
ATOM 1517 C CA . GLY B 1 89 ? 8.969 8.039 -4.562 1 76.75 89 GLY B CA 1
ATOM 1518 C C . GLY B 1 89 ? 9.992 7.598 -5.598 1 76.75 89 GLY B C 1
ATOM 1519 O O . GLY B 1 89 ? 10.609 8.43 -6.262 1 76.75 89 GLY B O 1
ATOM 1520 N N . MET B 1 90 ? 10.406 6.379 -5.539 1 55.94 90 MET B N 1
ATOM 1521 C CA . MET B 1 90 ? 11.383 5.887 -6.512 1 55.94 90 MET B CA 1
ATOM 1522 C C . MET B 1 90 ? 10.703 5.543 -7.836 1 55.94 90 MET B C 1
ATOM 1524 O O . MET B 1 90 ? 9.719 4.805 -7.855 1 55.94 90 MET B O 1
ATOM 1528 N N . LYS B 1 91 ? 10.445 6.516 -8.602 1 49.78 91 LYS B N 1
ATOM 1529 C CA . LYS B 1 91 ? 9.938 6.27 -9.953 1 49.78 91 LYS B CA 1
ATOM 1530 C C . LYS B 1 91 ? 10.906 5.41 -10.758 1 49.78 91 LYS B C 1
ATOM 1532 O O . LYS B 1 91 ? 12.125 5.547 -10.625 1 49.78 91 LYS B O 1
ATOM 1537 N N . TYR B 1 92 ? 10.5 4.23 -11.227 1 41.56 92 TYR B N 1
ATOM 1538 C CA . TYR B 1 92 ? 11.328 3.617 -12.258 1 41.56 92 TYR B CA 1
ATOM 1539 C C . TYR B 1 92 ? 11.297 4.438 -13.547 1 41.56 92 TYR B C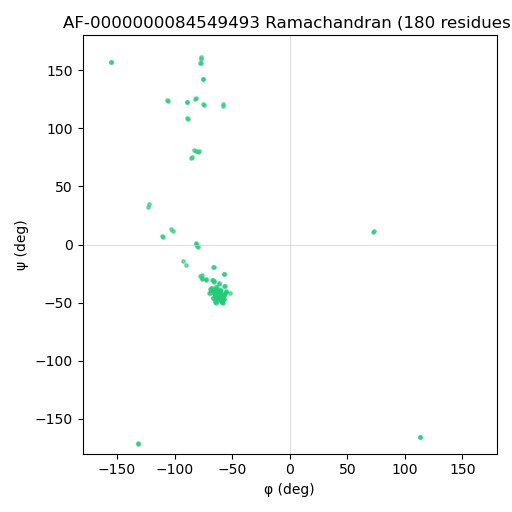 1
ATOM 1541 O O . TYR B 1 92 ? 10.305 5.117 -13.828 1 41.56 92 TYR B O 1
#

pLDDT: mean 90.88, std 9.01, range [41.47, 98.56]

Sequence (184 aa):
MTKEQIIIRDHKFKSDKLKKAKREIKRLRKGAINLGVLEDSLRRERANKVDGRMYYGQYGYDDNGYIRDEARREARIELLEDLIREAKGMKYMTKEQIIIRDHKFKSDKLKKAKREIKRLRKGAINLGVLEDSLRRERANKVDGRMYYGQYGYDDNGYIRDEARREARIELLEDLIREAKGMKY

Radius of gyration: 25.74 Å; Cα contacts (8 Å, |Δi|>4): 177; chains: 2; bounding box: 23×89×62 Å